Protein AF-A0A367FIU7-F1 (afdb_monomer)

pLDDT: mean 76.83, std 15.6, range [40.31, 96.38]

Foldseek 3Di:
DDDPPDDDPPDDPPPPPADPVRVCVVVVNDDDPDVVSVDDPPPDPDPVSVVVVVVVVVCVVCVVVPDPPPPDDD

Organism: NCBI:txid509200

Secondary structure (DSSP, 8-state):
----------PPP---SS-HHHHHHHTT-----SHHHH--TTS-SSHHHHHHHHHHHHHHHHHGGGS-GGG---

Solvent-accessible surface area (backbone atoms only — not comparable to full-atom values): 5112 Å² total; per-residue (Å²): 136,81,83,80,69,81,81,73,79,86,68,74,78,76,72,72,97,58,54,72,68,55,50,33,59,73,66,68,57,72,86,78,85,49,73,71,67,68,60,63,85,74,78,54,94,43,74,64,58,48,51,53,53,51,54,52,5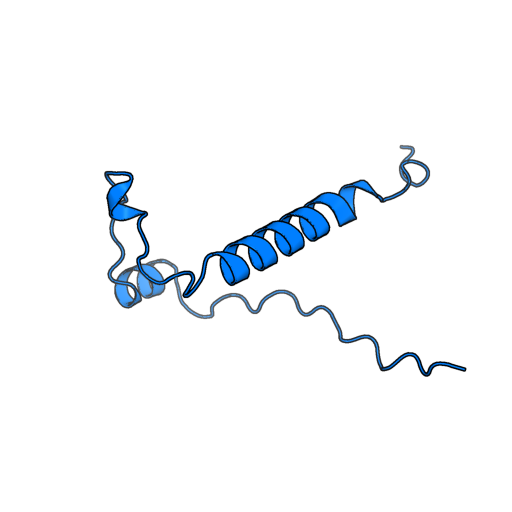4,51,51,59,67,48,53,72,72,66,59,71,78,84,80,72,78,137

Structure (mmCIF, N/CA/C/O backbone):
data_AF-A0A367FIU7-F1
#
_entry.id   AF-A0A367FIU7-F1
#
loop_
_atom_site.group_PDB
_atom_site.id
_atom_site.type_symbol
_atom_site.label_atom_id
_atom_site.label_alt_id
_atom_site.label_comp_id
_atom_site.label_asym_id
_atom_site.label_entity_id
_atom_site.label_seq_id
_atom_site.pdbx_PDB_ins_code
_atom_site.Cartn_x
_atom_site.Cartn_y
_atom_site.Cartn_z
_atom_site.occupancy
_atom_site.B_iso_or_equiv
_atom_site.auth_seq_id
_atom_site.auth_comp_id
_atom_site.auth_asym_id
_atom_site.auth_atom_id
_at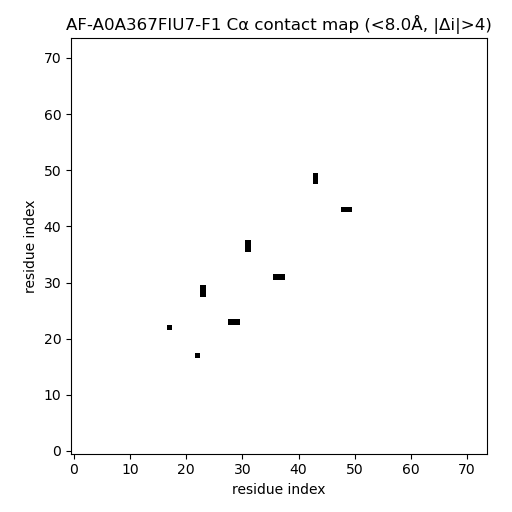om_site.pdbx_PDB_model_num
ATOM 1 N N . MET A 1 1 ? 18.673 -28.063 -25.310 1.00 43.00 1 MET A N 1
ATOM 2 C CA . MET A 1 1 ? 17.511 -28.598 -24.571 1.00 43.00 1 MET A CA 1
ATOM 3 C C . MET A 1 1 ? 17.463 -27.858 -23.242 1.00 43.00 1 MET A C 1
ATOM 5 O O . MET A 1 1 ? 18.416 -27.981 -22.489 1.00 43.00 1 MET A O 1
ATOM 9 N N . LYS A 1 2 ? 16.481 -26.976 -23.011 1.00 52.53 2 LYS A N 1
ATOM 10 C CA . LYS A 1 2 ? 16.316 -26.297 -21.714 1.00 52.53 2 LYS A CA 1
ATOM 11 C C . LYS A 1 2 ? 15.355 -27.142 -20.888 1.00 52.53 2 LYS A C 1
ATOM 13 O O . LYS A 1 2 ? 14.230 -27.356 -21.329 1.00 52.53 2 LYS A O 1
ATOM 18 N N . GLU A 1 3 ? 15.823 -27.654 -19.756 1.00 47.31 3 GLU A N 1
ATOM 19 C CA . GLU A 1 3 ? 14.966 -28.358 -18.810 1.00 47.31 3 GLU A CA 1
ATOM 20 C C . GLU A 1 3 ? 13.890 -27.404 -18.298 1.00 47.31 3 GLU A C 1
ATOM 22 O O . GLU A 1 3 ? 14.180 -26.323 -17.783 1.00 47.31 3 GLU A O 1
ATOM 27 N N . ILE A 1 4 ? 12.637 -27.797 -18.490 1.00 56.72 4 ILE A N 1
ATOM 28 C CA . ILE A 1 4 ? 11.491 -27.099 -17.932 1.00 56.72 4 ILE A CA 1
ATOM 29 C C . ILE A 1 4 ? 11.434 -27.568 -16.479 1.00 56.72 4 ILE A C 1
ATOM 31 O O . ILE A 1 4 ? 11.027 -28.695 -16.204 1.00 56.72 4 ILE A O 1
ATOM 35 N N . GLY A 1 5 ? 11.937 -26.738 -15.562 1.00 61.31 5 GLY A N 1
ATOM 36 C CA . GLY A 1 5 ? 11.836 -27.001 -14.128 1.00 61.31 5 GLY A CA 1
ATOM 37 C C . GLY A 1 5 ? 10.375 -27.230 -13.713 1.00 61.31 5 GLY A C 1
ATOM 38 O O . GLY A 1 5 ? 9.463 -26.779 -14.413 1.00 61.31 5 GLY A O 1
ATOM 39 N N . PRO A 1 6 ? 10.123 -27.940 -12.600 1.00 60.88 6 PRO A N 1
ATOM 40 C CA . PRO A 1 6 ? 8.774 -28.345 -12.228 1.00 60.88 6 PRO A CA 1
ATOM 41 C C . PRO A 1 6 ? 7.864 -27.121 -12.098 1.00 60.88 6 PRO A C 1
ATOM 43 O O . PRO A 1 6 ? 8.190 -26.163 -11.392 1.00 60.88 6 PRO A O 1
ATOM 46 N N . VAL A 1 7 ? 6.723 -27.173 -12.793 1.00 65.88 7 VAL A N 1
ATOM 47 C CA . VAL A 1 7 ? 5.637 -26.192 -12.697 1.00 65.88 7 VAL A CA 1
ATOM 48 C C . VAL A 1 7 ? 5.289 -26.043 -11.219 1.00 65.88 7 VAL A C 1
ATOM 50 O O . VAL A 1 7 ? 4.792 -26.980 -10.595 1.00 65.88 7 VAL A O 1
ATOM 53 N N . ARG A 1 8 ? 5.605 -24.886 -10.629 1.00 66.75 8 ARG A N 1
ATOM 54 C CA . ARG A 1 8 ? 5.211 -24.599 -9.249 1.00 66.75 8 ARG A CA 1
ATOM 55 C C . ARG A 1 8 ? 3.682 -24.513 -9.227 1.00 66.75 8 ARG A C 1
ATOM 57 O O . ARG A 1 8 ? 3.137 -23.740 -10.013 1.00 66.75 8 ARG A O 1
ATOM 64 N N . PRO A 1 9 ? 2.984 -25.274 -8.369 1.00 63.59 9 PRO A N 1
ATOM 65 C CA . PRO A 1 9 ? 1.547 -25.109 -8.209 1.00 63.59 9 PRO A CA 1
ATOM 66 C C . PRO A 1 9 ? 1.252 -23.655 -7.826 1.00 63.59 9 PRO A C 1
ATOM 68 O O . PRO A 1 9 ? 1.854 -23.139 -6.881 1.00 63.59 9 PRO A O 1
ATOM 71 N N . ILE A 1 10 ? 0.348 -22.992 -8.552 1.00 64.88 10 ILE A N 1
ATOM 72 C CA . ILE A 1 10 ? -0.208 -21.710 -8.113 1.00 64.88 10 ILE A CA 1
ATOM 73 C C . ILE A 1 10 ? -1.138 -22.040 -6.950 1.00 64.88 10 ILE A C 1
ATOM 75 O O . ILE A 1 10 ? -2.285 -22.439 -7.138 1.00 64.88 10 ILE A O 1
ATOM 79 N N . TYR A 1 11 ? -0.606 -21.973 -5.732 1.00 61.66 11 TYR A N 1
ATOM 80 C CA . TYR A 1 11 ? -1.433 -22.078 -4.543 1.00 61.66 11 TYR A CA 1
ATOM 81 C C . TYR A 1 11 ? -2.327 -20.838 -4.486 1.00 61.66 11 TYR A C 1
ATOM 83 O O . TYR A 1 11 ? -1.806 -19.729 -4.654 1.00 61.66 11 TYR A O 1
ATOM 91 N N . PRO A 1 12 ? -3.644 -20.981 -4.240 1.00 61.41 12 PRO A N 1
ATOM 92 C CA . PRO A 1 12 ? -4.449 -19.819 -3.900 1.00 61.41 12 PRO A CA 1
ATOM 93 C C . PRO A 1 12 ? -3.767 -19.115 -2.720 1.00 61.41 12 PRO A C 1
ATOM 95 O O . PRO A 1 12 ? -3.273 -19.810 -1.819 1.00 61.41 12 PRO A O 1
ATOM 98 N N . PRO A 1 13 ? -3.672 -17.770 -2.730 1.00 63.56 13 PRO A N 1
ATOM 99 C CA . PRO A 1 13 ? -3.036 -17.047 -1.642 1.00 63.56 13 PRO A CA 1
ATOM 100 C C . PRO A 1 13 ? -3.682 -17.516 -0.347 1.00 63.56 13 PRO A C 1
ATOM 102 O O . PRO A 1 13 ? -4.908 -17.502 -0.223 1.00 63.56 13 PRO A O 1
ATOM 105 N N . ALA A 1 14 ? -2.860 -18.022 0.576 1.00 68.31 14 ALA A N 1
ATOM 106 C CA . ALA A 1 14 ? -3.353 -18.553 1.833 1.00 68.31 14 ALA A CA 1
ATOM 107 C C . ALA A 1 14 ? -4.223 -17.475 2.477 1.00 68.31 14 ALA A C 1
ATOM 109 O O . ALA A 1 14 ? -3.726 -16.398 2.817 1.00 68.31 14 ALA A O 1
ATOM 110 N N . HIS A 1 15 ? -5.527 -17.742 2.585 1.00 60.94 15 HIS A N 1
ATOM 111 C CA . HIS A 1 15 ? -6.425 -16.798 3.224 1.00 60.94 15 HIS A CA 1
ATOM 112 C C . HIS A 1 15 ? -5.880 -16.529 4.629 1.00 60.94 15 HIS A C 1
ATOM 114 O O . HIS A 1 15 ? -5.521 -17.488 5.329 1.00 60.94 15 HIS A O 1
ATOM 120 N N . PRO A 1 16 ? -5.772 -15.254 5.039 1.00 63.78 16 PRO A N 1
ATOM 121 C CA . PRO A 1 16 ? -5.367 -14.931 6.392 1.00 63.78 16 PRO A CA 1
ATOM 122 C C . PRO A 1 16 ? -6.239 -15.737 7.353 1.00 63.78 16 PRO A C 1
ATOM 124 O O . PRO A 1 16 ? -7.463 -15.664 7.294 1.00 63.78 16 PRO A O 1
ATOM 127 N N . LYS A 1 17 ? -5.620 -16.516 8.244 1.00 78.88 17 LYS A N 1
ATOM 128 C CA . LYS A 1 17 ? -6.334 -17.281 9.286 1.00 78.88 17 LYS A CA 1
ATOM 129 C C . LYS A 1 17 ? -6.910 -16.375 10.387 1.00 78.88 17 LYS A C 1
ATOM 131 O O . LYS A 1 17 ? -7.289 -16.858 11.444 1.00 78.88 17 LYS A O 1
ATOM 136 N N . THR A 1 18 ? -6.899 -15.070 10.151 1.00 81.81 18 THR A N 1
ATOM 137 C CA . THR A 1 18 ? -7.120 -13.994 11.108 1.00 81.81 18 THR A CA 1
ATOM 138 C C . THR A 1 18 ? -8.338 -13.219 10.642 1.00 81.81 18 THR A C 1
ATOM 140 O O . THR A 1 18 ? -8.451 -12.911 9.451 1.00 81.81 18 THR A O 1
ATOM 143 N N . SER A 1 19 ? -9.255 -12.929 11.559 1.00 87.88 19 SER A N 1
ATOM 144 C CA . SER A 1 19 ? -10.488 -12.230 11.206 1.00 87.88 19 SER A CA 1
ATOM 145 C C . SER A 1 19 ? -10.190 -10.799 10.729 1.00 87.88 19 SER A C 1
ATOM 147 O O . SER A 1 19 ? -9.157 -10.222 11.090 1.00 87.88 19 SER A O 1
ATOM 149 N N . PRO A 1 20 ? -11.079 -10.178 9.934 1.00 82.38 20 PRO A N 1
ATOM 150 C CA . PRO A 1 20 ? -10.936 -8.771 9.568 1.00 82.38 20 PRO A CA 1
ATOM 151 C C . PRO A 1 20 ? -10.768 -7.849 10.785 1.00 82.38 20 PRO A C 1
ATOM 153 O O . PRO A 1 20 ? -9.932 -6.948 10.758 1.00 82.38 20 PRO A O 1
ATOM 156 N N . GLU A 1 21 ? -11.501 -8.090 11.874 1.00 88.81 21 GLU A N 1
ATOM 157 C CA . GLU A 1 21 ? -11.426 -7.304 13.114 1.00 88.81 21 GLU A CA 1
ATOM 158 C C . GLU A 1 21 ? -10.059 -7.445 13.788 1.00 88.81 21 GLU A C 1
ATOM 160 O O . GLU A 1 21 ? -9.473 -6.459 14.246 1.00 88.81 21 GLU A O 1
ATOM 165 N N . GLU A 1 22 ? -9.524 -8.666 13.822 1.00 89.50 22 GLU A N 1
ATOM 166 C CA . GLU A 1 22 ? -8.186 -8.943 14.334 1.00 89.50 22 GLU A CA 1
ATOM 167 C C . GLU A 1 22 ? -7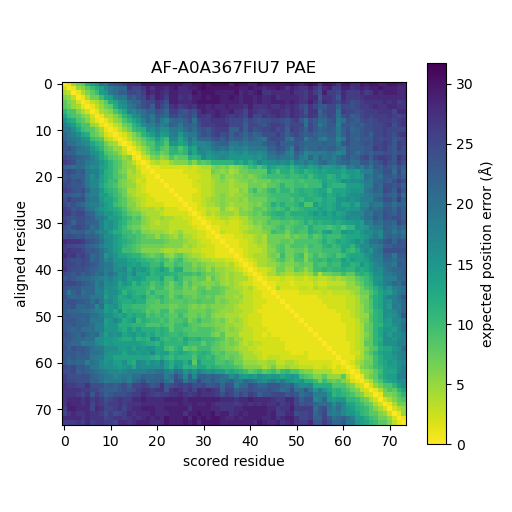.110 -8.265 13.476 1.00 89.50 22 GLU A C 1
ATOM 169 O O . GLU A 1 22 ? -6.175 -7.680 14.025 1.00 89.50 22 GLU A O 1
ATOM 174 N N . LEU A 1 23 ? -7.263 -8.261 12.146 1.00 85.75 23 LEU A N 1
ATOM 175 C CA . LEU A 1 23 ? -6.362 -7.556 11.228 1.00 85.75 23 LEU A CA 1
ATOM 176 C C . LEU A 1 23 ? -6.415 -6.036 11.426 1.00 85.75 23 LEU A C 1
ATOM 178 O O . LEU A 1 23 ? -5.366 -5.392 11.473 1.00 85.75 23 LEU A O 1
ATOM 182 N N . VAL A 1 24 ? -7.611 -5.461 11.581 1.00 87.31 24 VAL A N 1
ATOM 183 C CA . VAL A 1 24 ? -7.801 -4.028 11.859 1.00 87.31 24 VAL A CA 1
ATOM 184 C C . VAL A 1 24 ? -7.139 -3.654 13.182 1.00 87.31 24 VAL A C 1
ATOM 186 O O . VAL A 1 24 ? -6.376 -2.687 13.241 1.00 87.31 24 VAL A O 1
ATOM 189 N N . LYS A 1 25 ? -7.349 -4.456 14.230 1.00 87.19 25 LYS A N 1
ATOM 190 C CA . LYS A 1 25 ? -6.730 -4.245 15.542 1.00 87.19 25 LYS A CA 1
ATOM 191 C C . LYS A 1 25 ? -5.206 -4.370 15.482 1.00 87.19 25 LYS A C 1
ATOM 193 O O . LYS A 1 25 ? -4.509 -3.517 16.029 1.00 87.19 25 LYS A O 1
ATOM 198 N N . ALA A 1 26 ? -4.689 -5.397 14.808 1.00 87.69 26 ALA A N 1
ATOM 199 C CA . ALA A 1 26 ? -3.254 -5.639 14.674 1.00 87.69 26 ALA A CA 1
ATOM 200 C C . ALA A 1 26 ? -2.554 -4.507 13.912 1.00 87.69 26 ALA A C 1
ATOM 202 O O . ALA A 1 26 ? -1.506 -4.026 14.340 1.00 87.69 26 ALA A O 1
ATOM 203 N N . LYS A 1 27 ? -3.165 -4.033 12.822 1.00 82.75 27 LYS A N 1
ATOM 204 C CA . LYS A 1 27 ? -2.645 -2.918 12.020 1.00 82.75 27 LYS A CA 1
ATOM 205 C C . LYS A 1 27 ? -2.957 -1.543 12.615 1.00 82.75 27 LYS A C 1
ATOM 207 O O . LYS A 1 27 ? -2.563 -0.543 12.027 1.00 82.75 27 LYS A O 1
ATOM 212 N N . LYS A 1 28 ? -3.671 -1.484 13.751 1.00 84.25 28 LYS A N 1
ATOM 213 C CA . LYS A 1 28 ? -4.233 -0.252 14.337 1.00 84.25 28 LYS A CA 1
ATOM 214 C C . LYS A 1 28 ? -4.949 0.604 13.284 1.00 84.25 28 LYS A C 1
ATOM 216 O O . LYS A 1 28 ? -4.889 1.830 13.318 1.00 84.25 28 LYS A O 1
ATOM 221 N N . ALA A 1 29 ? -5.580 -0.063 12.322 1.00 84.25 29 ALA A N 1
ATOM 222 C CA . ALA A 1 29 ? -6.202 0.588 11.190 1.00 84.25 29 ALA A CA 1
ATOM 223 C C . ALA A 1 29 ? -7.497 1.271 11.642 1.00 84.25 29 ALA A C 1
ATOM 225 O O . ALA A 1 29 ? -8.249 0.742 12.460 1.00 84.25 29 ALA A O 1
ATOM 226 N N . GLY A 1 30 ? -7.753 2.454 11.097 1.00 86.19 30 GLY A N 1
ATOM 227 C CA . GLY A 1 30 ? -9.010 3.172 11.259 1.00 86.19 30 GLY A CA 1
ATOM 228 C C . GLY A 1 30 ? -9.627 3.490 9.900 1.00 86.19 30 GLY A C 1
ATOM 229 O O . GLY A 1 30 ? -8.996 3.257 8.867 1.00 86.19 30 GLY A O 1
ATOM 230 N N . PRO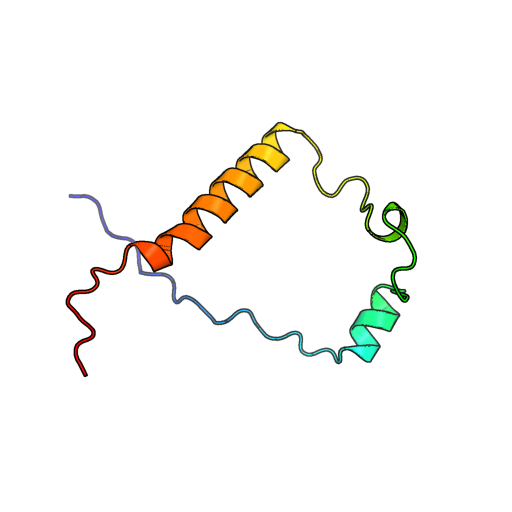 A 1 31 ? -10.853 4.034 9.877 1.00 88.62 31 PRO A N 1
ATOM 231 C CA . PRO A 1 31 ? -11.435 4.559 8.651 1.00 88.62 31 PRO A CA 1
ATOM 232 C C . PRO A 1 31 ? -10.523 5.622 8.032 1.00 88.62 31 PRO A C 1
ATOM 234 O O . PRO A 1 31 ? -10.103 6.552 8.721 1.00 88.62 31 PRO A O 1
ATOM 237 N N . ILE A 1 32 ? -10.254 5.487 6.736 1.00 88.81 32 ILE A N 1
ATOM 238 C CA . ILE A 1 32 ? -9.511 6.465 5.935 1.00 88.81 32 ILE A CA 1
ATOM 239 C C . ILE A 1 32 ? -10.380 7.720 5.793 1.00 88.81 32 ILE A C 1
ATOM 241 O O . ILE A 1 32 ? -11.519 7.629 5.331 1.00 88.81 32 ILE A O 1
ATOM 245 N N . LYS A 1 33 ? -9.871 8.885 6.200 1.00 91.00 33 LYS A N 1
ATOM 246 C CA . LYS A 1 33 ? -10.601 10.167 6.152 1.00 91.00 33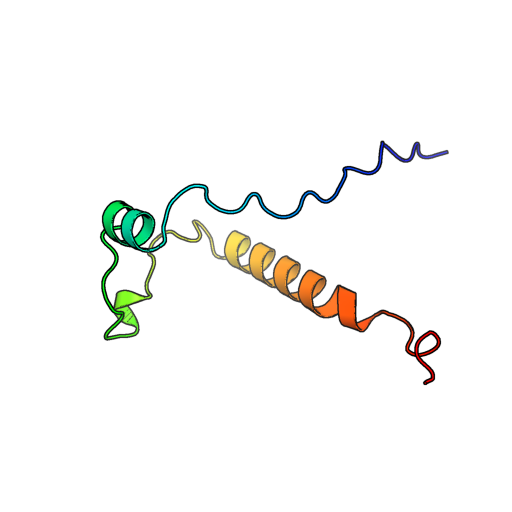 LYS A CA 1
ATOM 247 C C . LYS A 1 33 ? -10.027 11.132 5.119 1.00 91.00 33 LYS A C 1
ATOM 249 O O . LYS A 1 33 ? -10.670 12.125 4.789 1.00 91.00 33 LYS A O 1
ATOM 254 N N . SER A 1 34 ? -8.826 10.862 4.622 1.00 90.00 34 SER A N 1
ATOM 255 C CA . SER A 1 34 ? -8.099 11.724 3.699 1.00 90.00 34 SER A CA 1
ATOM 256 C C . SER A 1 34 ? -7.080 10.938 2.871 1.00 90.00 34 SER A C 1
ATOM 258 O O . SER A 1 34 ? -6.724 9.810 3.203 1.00 90.00 34 SER A O 1
ATOM 260 N N . LEU A 1 35 ? -6.558 11.565 1.812 1.00 84.44 35 LEU A N 1
ATOM 261 C CA . LEU A 1 35 ? -5.429 11.018 1.050 1.00 84.44 35 LEU A CA 1
ATOM 262 C C . LEU A 1 35 ? -4.164 10.866 1.903 1.00 84.44 35 LEU A C 1
ATOM 264 O O . LEU A 1 35 ? -3.378 9.958 1.663 1.00 84.44 35 LEU A O 1
ATOM 268 N N . ALA A 1 36 ? -3.979 11.720 2.913 1.00 84.88 36 ALA A N 1
ATOM 269 C CA . ALA A 1 36 ? -2.849 11.605 3.827 1.00 84.88 36 ALA A CA 1
ATOM 270 C C . ALA A 1 36 ? -2.910 10.307 4.649 1.00 84.88 36 ALA A C 1
ATOM 272 O O . ALA A 1 36 ? -1.870 9.722 4.924 1.00 84.88 36 ALA A O 1
ATOM 273 N N . ASP A 1 37 ? -4.108 9.805 4.966 1.00 83.81 37 ASP A N 1
ATOM 274 C CA . ASP A 1 37 ? -4.273 8.530 5.682 1.00 83.81 37 ASP A CA 1
ATOM 275 C C . ASP A 1 37 ? -3.942 7.309 4.804 1.00 83.81 37 ASP A C 1
ATOM 277 O O . ASP A 1 37 ? -3.703 6.220 5.323 1.00 83.81 37 ASP A O 1
ATOM 281 N N . LEU A 1 38 ? -3.939 7.477 3.475 1.00 82.25 38 LEU A N 1
ATOM 282 C CA . LEU A 1 38 ? -3.498 6.460 2.512 1.00 82.25 38 LEU A CA 1
ATOM 283 C C . LEU A 1 38 ? -1.995 6.516 2.242 1.00 82.25 38 LEU A C 1
ATOM 285 O O . LEU A 1 38 ? -1.452 5.586 1.644 1.00 82.25 38 LEU A O 1
ATOM 289 N N . ALA A 1 39 ? -1.323 7.597 2.641 1.00 82.44 39 ALA A N 1
ATOM 290 C CA . ALA A 1 39 ? 0.107 7.719 2.452 1.00 82.44 39 ALA A CA 1
ATOM 291 C C . ALA A 1 39 ? 0.807 6.702 3.358 1.00 82.44 39 ALA A C 1
ATOM 293 O O . ALA A 1 39 ? 0.809 6.821 4.582 1.00 82.44 39 ALA A O 1
ATOM 294 N N . ALA A 1 40 ? 1.409 5.694 2.742 1.00 79.50 40 ALA A N 1
ATOM 295 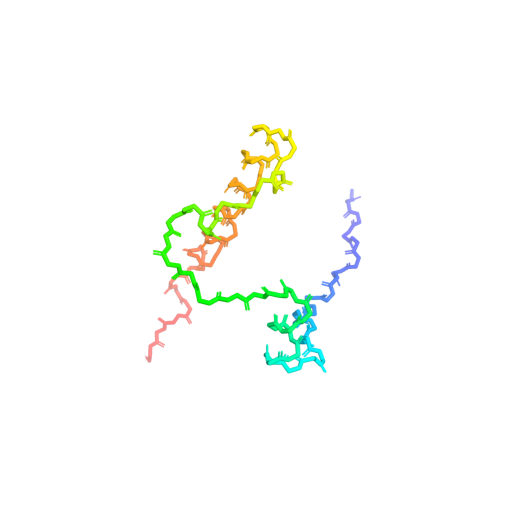C CA . ALA A 1 40 ? 2.275 4.752 3.419 1.00 79.50 40 ALA A CA 1
ATOM 296 C C . ALA A 1 40 ? 3.722 5.139 3.068 1.00 79.50 40 ALA A C 1
ATOM 298 O O . ALA A 1 40 ? 4.203 4.827 1.974 1.00 79.50 40 ALA A O 1
ATOM 299 N N . PRO A 1 41 ? 4.399 5.915 3.935 1.00 76.19 41 PRO A N 1
ATOM 300 C CA . PRO A 1 41 ? 5.781 6.293 3.688 1.00 76.19 41 PRO A CA 1
ATOM 301 C C . PRO A 1 41 ? 6.643 5.029 3.673 1.00 76.19 41 PRO A C 1
ATOM 303 O O . PRO A 1 41 ? 6.406 4.110 4.456 1.00 76.19 41 PRO A O 1
ATOM 306 N N . HIS A 1 42 ? 7.641 4.996 2.789 1.00 81.38 42 HIS A N 1
ATOM 307 C CA . HIS A 1 42 ? 8.567 3.866 2.640 1.00 81.38 42 HIS A CA 1
ATOM 308 C C . HIS A 1 42 ? 7.923 2.557 2.152 1.00 81.38 42 HIS A C 1
ATOM 310 O O . HIS A 1 42 ? 8.453 1.486 2.422 1.00 81.38 42 HIS A O 1
ATOM 316 N N . VAL A 1 43 ? 6.790 2.616 1.437 1.00 87.00 43 VAL A N 1
ATOM 317 C CA . VAL A 1 43 ? 6.293 1.434 0.699 1.00 87.00 43 VAL A CA 1
ATOM 318 C C . VAL A 1 43 ? 7.283 1.007 -0.375 1.00 87.00 43 VAL A C 1
ATOM 320 O O . VAL A 1 43 ? 7.477 -0.184 -0.567 1.00 87.00 43 VAL A O 1
ATOM 323 N N . PHE A 1 44 ? 7.888 1.988 -1.041 1.00 90.62 44 PHE A N 1
ATOM 324 C CA . PHE A 1 44 ? 8.992 1.793 -1.964 1.00 90.62 44 PHE A CA 1
ATOM 325 C C . PHE A 1 44 ? 10.195 2.559 -1.427 1.00 90.62 44 PHE A C 1
ATOM 327 O O . PHE A 1 44 ? 10.059 3.697 -0.955 1.00 90.62 44 PHE A O 1
ATOM 334 N N . GLU A 1 45 ? 11.359 1.929 -1.473 1.00 91.69 45 GLU A N 1
ATOM 335 C CA . GLU A 1 45 ? 12.628 2.525 -1.066 1.00 91.69 45 GLU A CA 1
ATOM 336 C C . GLU A 1 45 ? 13.197 3.419 -2.176 1.00 91.69 45 GLU A C 1
ATOM 338 O O . GLU A 1 45 ? 13.941 4.360 -1.891 1.00 91.69 45 GLU A O 1
ATOM 343 N N . THR A 1 46 ? 12.830 3.155 -3.438 1.00 93.00 46 THR A N 1
ATOM 344 C CA . THR A 1 46 ? 13.314 3.886 -4.618 1.00 93.00 46 THR A CA 1
ATOM 345 C C . THR A 1 46 ? 12.243 4.027 -5.705 1.00 93.00 46 THR A C 1
ATOM 347 O O . THR A 1 46 ? 11.309 3.229 -5.786 1.00 93.00 46 THR A O 1
ATOM 350 N N . ASP A 1 47 ? 12.408 5.015 -6.590 1.00 94.19 47 ASP A N 1
ATOM 351 C CA . ASP A 1 47 ? 11.535 5.188 -7.762 1.00 94.19 47 ASP A CA 1
ATOM 352 C C . ASP A 1 47 ? 11.653 4.022 -8.762 1.00 94.19 47 ASP A C 1
ATOM 354 O O . ASP A 1 47 ? 10.685 3.697 -9.447 1.00 94.19 47 ASP A O 1
ATOM 358 N N . GLU A 1 48 ? 12.819 3.368 -8.823 1.00 96.38 48 GLU A N 1
ATOM 359 C CA . GLU A 1 48 ? 13.045 2.190 -9.671 1.00 96.38 48 GLU A CA 1
ATOM 360 C C . GLU A 1 48 ? 12.190 1.006 -9.203 1.00 96.3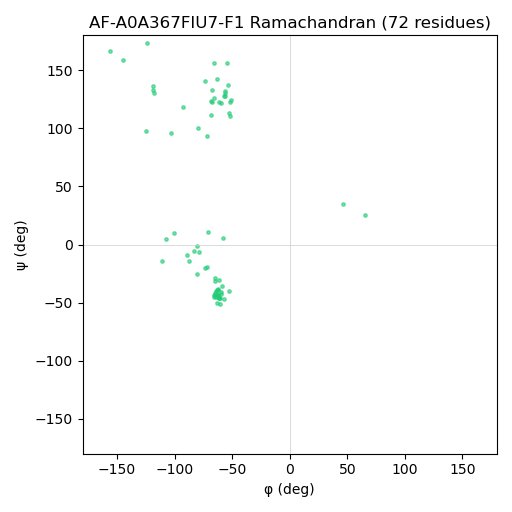8 48 GLU A C 1
ATOM 362 O O . GLU A 1 48 ? 11.501 0.380 -10.004 1.00 96.38 48 GLU A O 1
ATOM 367 N N . GLU A 1 49 ? 12.145 0.755 -7.891 1.00 95.12 49 GLU A N 1
ATOM 368 C CA . GLU A 1 49 ? 11.305 -0.296 -7.305 1.00 95.12 49 GLU A CA 1
ATOM 369 C C . GLU A 1 49 ? 9.814 -0.066 -7.611 1.00 95.12 49 GLU A C 1
ATOM 371 O O . GLU A 1 49 ? 9.080 -0.994 -7.969 1.00 95.12 49 GLU A O 1
ATOM 376 N N . LEU A 1 50 ? 9.363 1.190 -7.538 1.00 93.69 50 LEU A N 1
ATOM 377 C CA . LEU A 1 50 ? 8.007 1.560 -7.938 1.00 93.69 50 LEU A CA 1
ATOM 378 C C . LEU A 1 50 ? 7.767 1.278 -9.432 1.00 93.69 50 LEU A C 1
ATOM 380 O O . LEU A 1 50 ? 6.710 0.750 -9.794 1.00 93.69 50 LEU A O 1
ATOM 384 N N . ALA A 1 51 ? 8.721 1.611 -10.305 1.00 95.19 51 ALA A N 1
ATOM 385 C CA . ALA A 1 51 ? 8.609 1.365 -11.742 1.00 95.19 51 ALA A CA 1
ATOM 386 C C . ALA A 1 51 ? 8.512 -0.137 -12.065 1.00 95.19 51 ALA A C 1
ATOM 388 O O . ALA A 1 51 ? 7.647 -0.540 -12.852 1.00 95.19 51 ALA A O 1
ATOM 389 N N . GLU A 1 52 ? 9.327 -0.971 -11.414 1.00 95.38 52 GLU A N 1
ATOM 390 C CA . GLU A 1 52 ? 9.280 -2.432 -11.542 1.00 95.38 52 GLU A CA 1
ATOM 391 C C . GLU A 1 52 ? 7.919 -2.995 -11.109 1.00 95.38 52 GLU A C 1
ATOM 393 O O . GLU A 1 52 ? 7.302 -3.783 -11.837 1.00 95.38 52 GLU A O 1
ATOM 398 N N . PHE A 1 53 ? 7.404 -2.543 -9.962 1.00 94.50 53 PHE A N 1
ATOM 399 C CA . PHE A 1 53 ? 6.096 -2.964 -9.460 1.00 94.50 53 PHE A CA 1
ATOM 400 C C . PHE A 1 53 ? 4.958 -2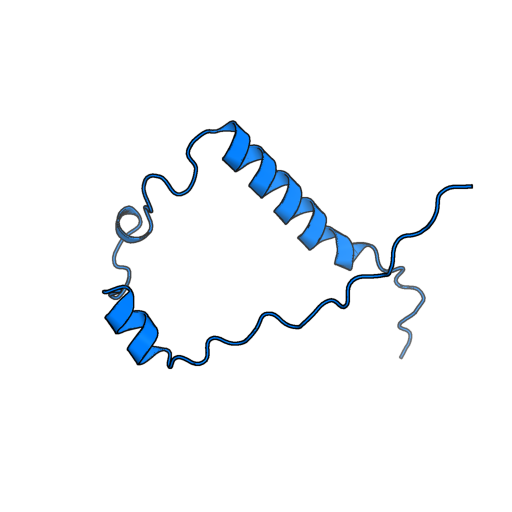.617 -10.432 1.00 94.50 53 PHE A C 1
ATOM 402 O O . PHE A 1 53 ? 4.060 -3.436 -10.677 1.00 94.50 53 PHE A O 1
ATOM 409 N N . LEU A 1 54 ? 4.987 -1.413 -11.011 1.00 95.75 54 LEU A N 1
ATOM 410 C CA . LEU A 1 54 ? 3.988 -0.974 -11.985 1.00 95.75 54 LEU A CA 1
ATOM 411 C C . LEU A 1 54 ? 4.059 -1.796 -13.275 1.00 95.75 54 LEU A C 1
ATOM 413 O O . LEU A 1 54 ? 3.012 -2.214 -13.779 1.00 95.75 54 LEU A O 1
ATOM 417 N N . ALA A 1 55 ? 5.264 -2.063 -13.783 1.00 94.25 55 ALA A N 1
ATOM 418 C CA . ALA A 1 55 ? 5.464 -2.880 -14.976 1.00 94.25 55 ALA A CA 1
ATOM 419 C C . ALA A 1 55 ? 4.940 -4.311 -14.776 1.00 94.25 55 ALA A C 1
ATOM 421 O O . ALA A 1 55 ? 4.198 -4.818 -15.621 1.00 94.25 55 ALA A O 1
ATOM 422 N N . PHE A 1 56 ? 5.256 -4.929 -13.633 1.00 92.88 56 PHE A N 1
ATOM 423 C CA . PHE A 1 56 ? 4.746 -6.251 -13.265 1.00 92.88 56 PHE A CA 1
ATOM 424 C C . PHE A 1 56 ? 3.214 -6.266 -13.173 1.00 92.88 56 PHE A C 1
ATOM 426 O O . PHE A 1 56 ? 2.558 -7.081 -13.820 1.00 92.88 56 PHE A O 1
ATOM 433 N N . THR A 1 57 ? 2.626 -5.323 -12.431 1.00 91.50 57 THR A N 1
ATOM 434 C CA . THR A 1 57 ? 1.166 -5.251 -12.237 1.00 91.50 57 THR A CA 1
ATOM 435 C C . THR A 1 57 ? 0.425 -5.025 -13.555 1.00 91.50 57 THR A C 1
ATOM 437 O O . THR A 1 57 ? -0.657 -5.576 -13.774 1.00 91.50 57 THR A O 1
ATOM 440 N N . TYR A 1 58 ? 0.996 -4.203 -14.438 1.00 90.00 58 TYR A N 1
ATOM 441 C CA . TYR A 1 58 ? 0.463 -3.987 -15.775 1.00 90.00 58 TYR A CA 1
ATOM 442 C C . TYR A 1 58 ? 0.495 -5.283 -16.593 1.00 90.00 58 TYR A C 1
ATOM 444 O O . TYR A 1 58 ? -0.537 -5.685 -17.126 1.00 90.00 58 TYR A O 1
ATOM 452 N N . ALA A 1 59 ? 1.639 -5.969 -16.645 1.00 86.94 59 ALA A N 1
ATOM 453 C CA . ALA A 1 59 ? 1.772 -7.226 -17.376 1.00 86.94 59 ALA A CA 1
ATOM 454 C C . ALA A 1 59 ? 0.769 -8.290 -16.892 1.00 86.94 59 ALA A C 1
ATOM 456 O O . ALA A 1 59 ? 0.060 -8.866 -17.715 1.00 86.94 59 ALA A O 1
ATOM 457 N N . GLU A 1 60 ? 0.638 -8.481 -15.576 1.00 87.88 60 GLU A N 1
ATOM 458 C CA . GLU A 1 60 ? -0.297 -9.451 -14.985 1.00 87.88 60 GLU A CA 1
ATOM 459 C C . GLU A 1 60 ? -1.759 -9.128 -15.316 1.00 87.88 60 GLU A C 1
ATOM 461 O O . GLU A 1 60 ? -2.506 -10.003 -15.746 1.00 87.88 60 GLU A O 1
ATOM 466 N N . ARG A 1 61 ? -2.179 -7.858 -15.204 1.00 85.06 61 ARG A N 1
ATOM 467 C CA . ARG A 1 61 ? -3.553 -7.451 -15.559 1.00 85.06 61 ARG A CA 1
ATOM 468 C C . ARG A 1 61 ? -3.885 -7.756 -17.019 1.00 85.06 61 ARG A C 1
ATOM 470 O O . ARG A 1 61 ? -5.031 -8.056 -17.349 1.00 85.06 61 ARG A O 1
ATOM 477 N N . HIS A 1 62 ? -2.902 -7.615 -17.898 1.00 87.31 62 HIS A N 1
ATOM 478 C CA . HIS A 1 62 ? -3.079 -7.809 -19.331 1.00 87.31 62 HIS A CA 1
ATOM 479 C C . HIS A 1 62 ? -2.851 -9.261 -19.780 1.00 87.31 62 HIS A C 1
ATOM 481 O O . HIS A 1 62 ? -3.192 -9.586 -20.918 1.00 87.31 62 HIS A O 1
ATOM 487 N N . ALA A 1 63 ? -2.359 -10.145 -18.907 1.00 77.62 63 ALA A N 1
ATOM 488 C CA . ALA A 1 63 ? -2.189 -11.564 -19.210 1.00 77.62 63 ALA A CA 1
ATOM 489 C C . ALA A 1 63 ? -3.536 -12.259 -19.491 1.00 77.62 63 ALA A C 1
ATOM 491 O O . ALA A 1 63 ? -3.643 -13.016 -20.456 1.00 77.62 63 ALA A O 1
ATOM 492 N N . ASP A 1 64 ? -4.587 -11.915 -18.737 1.00 65.12 64 ASP A N 1
ATOM 493 C CA . ASP A 1 64 ? -5.941 -12.462 -18.925 1.00 65.12 64 ASP A CA 1
ATOM 494 C C . ASP A 1 64 ? -6.661 -11.900 -20.162 1.00 65.12 64 ASP A C 1
ATOM 496 O O . ASP A 1 64 ? -7.589 -12.504 -20.695 1.00 65.12 64 ASP A O 1
ATOM 500 N N . LEU A 1 65 ? -6.231 -10.743 -20.669 1.00 62.59 65 LEU A N 1
ATOM 501 C CA . LEU A 1 65 ? -6.791 -10.162 -21.894 1.00 62.59 65 LEU A CA 1
ATOM 502 C C . LEU A 1 65 ? -6.237 -10.823 -23.162 1.00 62.59 65 LEU A C 1
ATOM 504 O O . LEU A 1 65 ? -6.710 -10.533 -24.259 1.00 62.59 65 LEU A O 1
ATOM 508 N N . ASN A 1 66 ? -5.256 -11.716 -23.014 1.00 56.38 66 ASN A N 1
ATOM 509 C CA . ASN A 1 66 ? -4.604 -12.408 -24.117 1.00 56.38 66 ASN A CA 1
ATOM 510 C C . ASN A 1 66 ? -5.121 -13.845 -24.323 1.00 56.38 66 ASN A C 1
ATOM 512 O O . ASN A 1 66 ? -4.545 -14.598 -25.112 1.00 56.38 66 ASN A O 1
ATOM 516 N N . PHE A 1 67 ? -6.210 -14.246 -23.649 1.00 55.06 67 PHE A N 1
ATOM 517 C CA . PHE A 1 67 ? -6.918 -15.472 -24.017 1.00 55.06 67 PHE A CA 1
ATOM 518 C C . PHE A 1 67 ? -7.581 -15.273 -25.389 1.00 55.06 67 PHE A C 1
ATOM 520 O O . PHE A 1 67 ? -8.379 -14.346 -25.549 1.00 55.06 67 PHE A O 1
ATOM 527 N N . PRO A 1 68 ? -7.287 -16.117 -26.400 1.00 53.78 68 PRO A N 1
ATOM 528 C CA . PRO A 1 68 ? -7.961 -16.021 -27.683 1.00 53.78 68 PRO A CA 1
ATOM 529 C C . PRO A 1 68 ? -9.460 -16.215 -27.456 1.00 53.78 68 PRO A C 1
ATOM 531 O O . PRO A 1 68 ? -9.904 -17.263 -26.985 1.00 53.78 68 PRO A O 1
ATOM 534 N N . SER A 1 69 ? -10.244 -15.214 -27.852 1.00 54.38 69 SER A N 1
ATOM 535 C CA . SER A 1 69 ? -11.714 -15.189 -27.824 1.00 54.38 69 SER A CA 1
ATOM 536 C C . SER A 1 69 ? -12.390 -16.314 -28.630 1.00 54.38 69 SER A C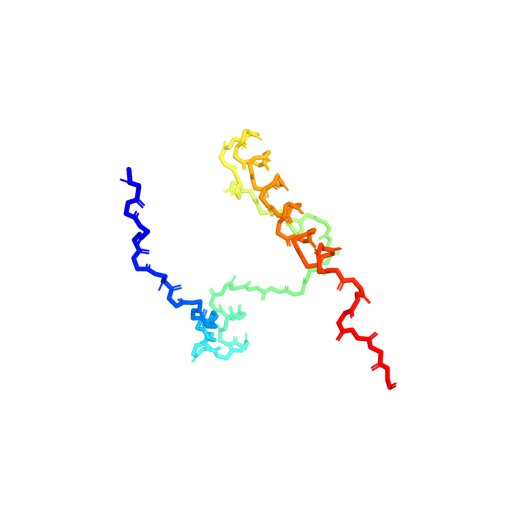 1
ATOM 538 O O . SER A 1 69 ? -13.609 -16.345 -28.747 1.00 54.38 69 SER A O 1
ATOM 540 N N . ALA A 1 70 ? -11.621 -17.264 -29.168 1.00 56.66 70 ALA A N 1
ATOM 541 C CA . ALA A 1 70 ? -12.091 -18.405 -29.942 1.00 56.66 70 ALA A CA 1
ATOM 542 C C . ALA A 1 70 ? -12.569 -19.602 -29.093 1.00 56.66 70 ALA A C 1
ATOM 544 O O . ALA A 1 70 ? -13.062 -20.567 -29.669 1.00 56.66 70 ALA A O 1
ATOM 545 N N . LEU A 1 71 ? -12.431 -19.577 -27.758 1.00 51.75 71 LEU A N 1
ATOM 546 C CA . LEU A 1 71 ? -12.825 -20.704 -26.887 1.00 51.75 71 LEU A CA 1
ATOM 547 C C . LEU A 1 71 ? -14.091 -20.473 -26.047 1.00 51.75 71 LEU A C 1
ATOM 549 O O . LEU A 1 71 ? -14.467 -21.348 -25.273 1.00 51.75 71 LEU A O 1
ATOM 553 N N . TYR A 1 72 ? -14.785 -19.351 -26.235 1.00 45.75 72 TYR A N 1
ATOM 554 C CA . TYR A 1 72 ? -16.127 -19.143 -25.689 1.00 45.75 72 TYR A CA 1
ATOM 555 C C . TYR A 1 72 ? -17.089 -18.783 -26.824 1.00 45.75 72 TYR A C 1
ATOM 557 O O . TYR A 1 72 ? -17.179 -17.631 -27.243 1.00 45.75 72 TYR A O 1
ATOM 565 N N . SER A 1 73 ? -17.815 -19.789 -27.312 1.00 40.31 73 SER A N 1
ATOM 566 C CA . SER A 1 73 ? -19.086 -19.606 -28.017 1.00 40.31 73 SER A CA 1
ATOM 567 C C . SER A 1 73 ? -20.172 -20.311 -27.187 1.00 40.31 73 SER A C 1
ATOM 569 O O . SER A 1 73 ? -19.909 -21.434 -26.749 1.00 40.31 73 SER A O 1
ATOM 571 N N . PRO A 1 74 ? -21.304 -19.647 -26.879 1.00 57.00 74 PRO A N 1
ATOM 572 C CA . PRO A 1 74 ? -22.410 -20.214 -26.102 1.00 57.00 74 PRO A CA 1
ATOM 573 C C . PRO A 1 74 ? -23.165 -21.329 -26.837 1.00 57.00 74 PRO A C 1
ATOM 575 O O . PRO A 1 74 ? -23.173 -21.324 -28.089 1.00 57.00 74 PRO A O 1
#

Mean predicted aligned error: 14.29 Å

Sequence (74 aa):
MKEIGPVRPIYPPAHPKTSPEELVKAKKAGPIKSLADLAAPHVFETDEELAEFLAFTYAERHADLNFPSALYSP

Radius of gyration: 19.48 Å; Cα contacts (8 Å, |Δi|>4): 7; chains: 1; bounding box: 40×40×46 Å